Protein AF-A0AAE6JL92-F1 (afdb_monomer)

Mean predicted aligned error: 10.21 Å

Secondary structure (DSSP, 8-state):
---------PPP--SSHHHHHHHHTTS-HHHHHHHHHHHHHHHHHHHGGGS-HHHHHHHHHHHHHHHHHHHHHHHHHHHHHHHHHHHTT-

Organism: NCBI:txid2027860

Nearest PDB structures (foldseek):
  7enc-assembly1_n  TM=7.418E-01  e=4.540E+00  Homo sapiens
  8p6j-assembly1_CCC  TM=5.075E-01  e=2.869E+00  Streptococcus pyogenes serotype M3
  2rdc-assembly1_A  TM=6.834E-01  e=6.303E+00  Geobacter sulfurreducens PCA
  2g0u-assembly1_A  TM=4.350E-01  e=6.303E+00  Burkholderia pseudomallei

Sequence (90 aa):
MVNKISDKTALPDFSSLTGIMKRFHEVPYDQLQRELNEYFEKNLAATSPELSNLQQANLVKFRDQIMKLMNDLFAQADLVQECKSIIDKQ

Foldseek 3Di:
DPPPPPDPPPQQDPVDPVSLVVVVVVDDPVVSLVSLVVVLVVVLVVCVVVDDPVRSVVSVVVSVVVSVVSVVVVVVVVVVVVVVVVVVVD

pLDDT: mean 75.56, std 13.07, range [36.44, 89.69]

Radius of gyration: 17.85 Å; Cα contacts (8 Å, |Δi|>4): 23; chains: 1; bounding box: 36×50×50 Å

Structure (mmCIF, N/CA/C/O backbone):
data_AF-A0AAE6JL92-F1
#
_entry.id   AF-A0AAE6JL92-F1
#
loop_
_atom_site.group_PDB
_atom_site.id
_atom_site.type_symbol
_atom_site.label_atom_id
_atom_site.label_alt_id
_atom_site.label_comp_id
_atom_site.label_asym_id
_atom_site.label_entity_id
_atom_site.label_seq_id
_atom_site.pdbx_PDB_ins_code
_atom_site.Cartn_x
_atom_site.Cartn_y
_atom_site.Cartn_z
_atom_site.occupancy
_atom_site.B_iso_or_equiv
_atom_site.auth_seq_id
_atom_site.auth_comp_id
_atom_site.auth_asym_id
_atom_site.auth_atom_id
_atom_site.pdbx_PDB_model_num
ATOM 1 N N . MET A 1 1 ? -4.238 -42.644 -6.780 1.00 36.53 1 MET A N 1
ATOM 2 C CA . MET A 1 1 ? -3.962 -41.390 -7.513 1.00 36.53 1 MET A CA 1
ATOM 3 C C . MET A 1 1 ? -4.438 -40.248 -6.637 1.00 36.53 1 MET A C 1
ATOM 5 O O . MET A 1 1 ? -5.637 -40.105 -6.448 1.00 36.53 1 MET A O 1
ATOM 9 N N . VAL A 1 2 ? -3.518 -39.536 -5.985 1.00 36.44 2 VAL A N 1
ATOM 10 C CA . VAL A 1 2 ? -3.873 -38.399 -5.125 1.00 36.44 2 VAL A CA 1
ATOM 11 C C . VAL A 1 2 ? -4.142 -37.221 -6.053 1.00 36.44 2 VAL A C 1
ATOM 13 O O . VAL A 1 2 ? -3.218 -36.720 -6.693 1.00 36.44 2 VAL A O 1
ATOM 16 N N . ASN A 1 3 ? -5.413 -36.843 -6.187 1.00 37.69 3 ASN A N 1
ATOM 17 C CA . ASN A 1 3 ? -5.805 -35.642 -6.910 1.00 37.69 3 ASN A CA 1
ATOM 18 C C . ASN A 1 3 ? -5.099 -34.450 -6.264 1.00 37.69 3 ASN A C 1
ATOM 20 O O . ASN A 1 3 ? -5.352 -34.128 -5.103 1.00 37.69 3 ASN A O 1
ATOM 24 N N . LYS A 1 4 ? -4.193 -33.824 -7.023 1.00 40.56 4 LYS A N 1
ATOM 25 C CA . LYS A 1 4 ? -3.616 -32.524 -6.697 1.00 40.56 4 LYS A CA 1
ATOM 26 C C . LYS A 1 4 ? -4.776 -31.550 -6.541 1.00 40.56 4 LYS A C 1
ATOM 28 O O . LYS A 1 4 ? -5.415 -31.177 -7.521 1.00 40.56 4 LYS A O 1
ATOM 33 N N . ILE A 1 5 ? -5.064 -31.192 -5.297 1.00 47.56 5 ILE A N 1
ATOM 34 C CA . ILE A 1 5 ? -5.915 -30.059 -4.968 1.00 47.56 5 ILE A CA 1
ATOM 35 C C . ILE A 1 5 ? -5.186 -28.856 -5.562 1.00 47.56 5 ILE A C 1
ATOM 37 O O . ILE A 1 5 ? -4.101 -28.500 -5.110 1.00 47.56 5 ILE A O 1
ATOM 41 N N . SER A 1 6 ? -5.727 -28.329 -6.659 1.00 41.78 6 SER A N 1
ATOM 42 C CA . SER A 1 6 ? -5.315 -27.049 -7.218 1.00 41.78 6 SER A CA 1
ATOM 43 C C . SER A 1 6 ? -5.551 -26.030 -6.118 1.00 41.78 6 SER A C 1
ATOM 45 O O . SER A 1 6 ? -6.704 -25.753 -5.777 1.00 41.78 6 SER A O 1
ATOM 47 N N . ASP A 1 7 ? -4.467 -25.598 -5.479 1.00 40.88 7 ASP A N 1
ATOM 48 C CA . ASP A 1 7 ? -4.560 -24.738 -4.316 1.00 40.88 7 ASP A CA 1
ATOM 49 C C . ASP A 1 7 ? -5.279 -23.457 -4.724 1.00 40.88 7 ASP A C 1
ATOM 51 O O . ASP A 1 7 ? -5.011 -22.848 -5.764 1.00 40.88 7 ASP A O 1
ATOM 55 N N . LYS A 1 8 ? -6.287 -23.145 -3.920 1.00 39.44 8 LYS A N 1
ATOM 56 C CA . LYS A 1 8 ? -7.182 -22.004 -4.047 1.00 39.44 8 LYS A CA 1
ATOM 57 C C . LYS A 1 8 ? -6.345 -20.745 -4.256 1.00 39.44 8 LYS A C 1
ATOM 59 O O . LYS A 1 8 ? -5.255 -20.649 -3.706 1.00 39.44 8 LYS A O 1
ATOM 64 N N . THR A 1 9 ? -6.876 -19.767 -4.985 1.00 47.59 9 THR A N 1
ATOM 65 C CA . THR A 1 9 ? -6.439 -18.363 -4.930 1.00 47.59 9 THR A CA 1
ATOM 66 C C . THR A 1 9 ? -6.225 -17.962 -3.469 1.00 47.59 9 THR A C 1
ATOM 68 O O . THR A 1 9 ? -7.183 -17.632 -2.768 1.00 47.59 9 THR A O 1
ATOM 71 N N . ALA A 1 10 ? -4.993 -18.100 -2.981 1.00 58.81 10 ALA A N 1
ATOM 72 C CA . ALA A 1 10 ? -4.646 -17.789 -1.612 1.00 58.81 10 ALA A CA 1
ATOM 73 C C . ALA A 1 10 ? -4.832 -16.283 -1.467 1.00 58.81 10 ALA A C 1
ATOM 75 O O . ALA A 1 10 ? -4.317 -15.515 -2.282 1.00 58.81 10 ALA A O 1
ATOM 76 N N . LEU A 1 11 ? -5.637 -15.874 -0.487 1.00 65.25 11 LEU A N 1
ATOM 77 C CA . LEU A 1 11 ? -5.787 -14.464 -0.148 1.00 65.25 11 LEU A CA 1
ATOM 78 C C . LEU A 1 11 ? -4.384 -13.864 0.029 1.00 65.25 11 LEU A C 1
ATOM 80 O O . LEU A 1 11 ? -3.540 -14.511 0.657 1.00 65.25 11 LEU A O 1
ATOM 84 N N . PRO A 1 12 ? -4.113 -12.685 -0.553 1.00 77.44 12 PRO A N 1
ATOM 85 C CA . PRO A 1 12 ? -2.792 -12.089 -0.474 1.00 77.44 12 PRO A CA 1
ATOM 86 C C . PRO A 1 12 ? -2.406 -11.869 0.992 1.00 77.44 12 PRO A C 1
ATOM 88 O O . PRO A 1 12 ? -3.197 -11.362 1.789 1.00 77.44 12 PRO A O 1
ATOM 91 N N . ASP A 1 13 ? -1.192 -12.286 1.347 1.00 83.50 13 ASP A N 1
ATOM 92 C CA . ASP A 1 13 ? -0.648 -12.066 2.682 1.00 83.50 13 ASP A CA 1
ATOM 93 C C . ASP A 1 13 ? -0.045 -10.662 2.760 1.00 83.50 13 ASP A C 1
ATOM 95 O O . ASP A 1 13 ? 1.024 -10.398 2.213 1.00 83.50 13 ASP A O 1
ATOM 99 N N . PHE A 1 14 ? -0.731 -9.766 3.463 1.00 86.56 14 PHE A N 1
ATOM 100 C CA . PHE A 1 14 ? -0.240 -8.420 3.762 1.00 86.56 14 PHE A CA 1
ATOM 101 C C . PHE A 1 14 ? 0.121 -8.236 5.238 1.00 86.56 14 PHE A C 1
ATOM 103 O O . PHE A 1 14 ? 0.325 -7.113 5.698 1.00 86.56 14 PHE A O 1
ATOM 110 N N . SER A 1 15 ? 0.222 -9.330 5.997 1.00 82.44 15 SER A N 1
ATOM 111 C CA . SER A 1 15 ? 0.644 -9.286 7.400 1.00 82.44 15 SER A CA 1
ATOM 112 C C . SER A 1 15 ? 2.154 -9.079 7.561 1.00 82.44 15 SER A C 1
ATOM 114 O O . SER A 1 15 ? 2.618 -8.717 8.642 1.00 82.44 15 SER A O 1
ATOM 116 N N . SER A 1 16 ? 2.930 -9.274 6.488 1.00 82.81 16 SER A N 1
ATOM 117 C CA . SER A 1 16 ? 4.387 -9.166 6.487 1.00 82.81 16 SER A CA 1
ATOM 118 C C . SER A 1 16 ? 4.918 -8.422 5.260 1.00 82.81 16 SER A C 1
ATOM 120 O O . SER A 1 16 ? 4.333 -8.472 4.178 1.00 82.81 16 SER A O 1
ATOM 122 N N . LEU A 1 17 ? 6.086 -7.783 5.405 1.00 78.38 17 LEU A N 1
AT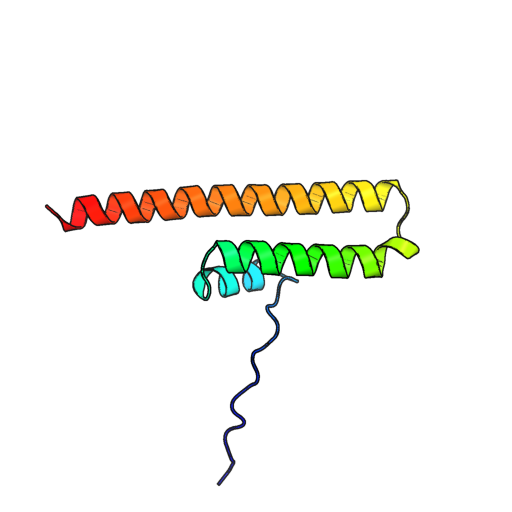OM 123 C CA . LEU A 1 17 ? 6.793 -7.161 4.278 1.00 78.38 17 LEU A CA 1
ATOM 124 C C . LEU A 1 17 ? 7.107 -8.186 3.178 1.00 78.38 17 LEU A C 1
ATOM 126 O O . LEU A 1 17 ? 6.978 -7.883 1.997 1.00 78.38 17 LEU A O 1
ATOM 130 N N . THR A 1 18 ? 7.471 -9.414 3.556 1.00 83.69 18 THR A N 1
ATOM 131 C CA . THR A 1 18 ? 7.715 -10.512 2.612 1.00 83.69 18 THR A CA 1
ATOM 132 C C . THR A 1 18 ? 6.472 -10.837 1.789 1.00 83.69 18 THR A C 1
ATOM 134 O O . THR A 1 18 ? 6.580 -11.013 0.578 1.00 83.69 18 THR A O 1
ATOM 137 N N . GLY A 1 19 ? 5.295 -10.893 2.418 1.00 85.62 19 GLY A N 1
ATOM 138 C CA . GLY A 1 19 ? 4.028 -11.132 1.729 1.00 85.62 19 GLY A CA 1
ATOM 139 C C . GLY A 1 19 ? 3.672 -10.004 0.755 1.00 85.62 19 GLY A C 1
ATOM 140 O O . GLY A 1 19 ? 3.372 -10.273 -0.410 1.00 85.62 19 GLY A O 1
ATOM 141 N N . ILE A 1 20 ? 3.843 -8.747 1.181 1.00 84.19 20 ILE A N 1
ATOM 142 C CA . ILE A 1 20 ? 3.665 -7.557 0.330 1.00 84.19 20 ILE A CA 1
ATOM 143 C C . ILE A 1 20 ? 4.595 -7.619 -0.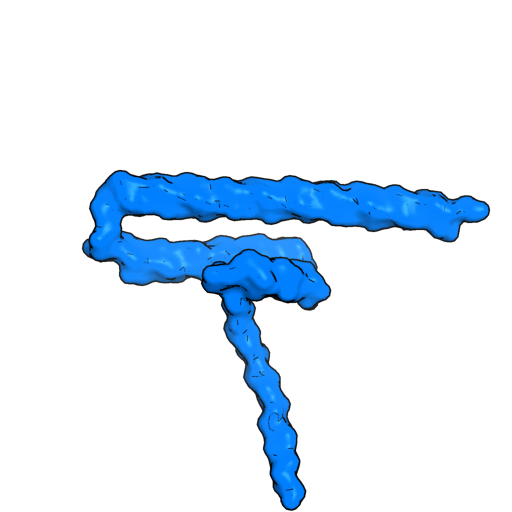889 1.00 84.19 20 ILE A C 1
ATOM 145 O O . ILE A 1 20 ? 4.141 -7.482 -2.025 1.00 84.19 20 ILE A O 1
ATOM 149 N N . MET A 1 21 ? 5.885 -7.884 -0.672 1.00 82.19 21 MET A N 1
ATOM 150 C CA . MET A 1 21 ? 6.877 -7.967 -1.747 1.00 82.19 21 MET A CA 1
ATOM 151 C C . MET A 1 21 ? 6.633 -9.160 -2.670 1.00 82.19 21 MET A C 1
ATOM 153 O O . MET A 1 21 ? 6.848 -9.054 -3.872 1.00 82.19 21 MET A O 1
ATOM 157 N N . LYS A 1 22 ? 6.164 -10.297 -2.153 1.00 86.12 22 LYS A N 1
ATOM 158 C CA . LYS A 1 22 ? 5.792 -11.432 -3.000 1.00 86.12 22 LYS A CA 1
ATOM 159 C C . LYS A 1 22 ? 4.627 -11.055 -3.910 1.00 86.12 22 LYS A C 1
ATOM 161 O O . LYS A 1 22 ? 4.724 -11.238 -5.119 1.00 86.12 22 LYS A O 1
ATOM 166 N N . ARG A 1 23 ? 3.571 -10.461 -3.346 1.00 86.94 23 ARG A N 1
ATOM 167 C CA . ARG A 1 23 ? 2.394 -10.043 -4.112 1.00 86.94 23 ARG A CA 1
ATOM 168 C C . ARG A 1 23 ? 2.738 -8.985 -5.160 1.00 86.94 23 ARG A C 1
ATOM 170 O O . ARG A 1 23 ? 2.232 -9.059 -6.272 1.00 86.94 23 ARG A O 1
ATOM 177 N N . PHE A 1 24 ? 3.650 -8.067 -4.842 1.00 83.12 24 PHE A N 1
ATOM 178 C CA . PHE A 1 24 ? 4.187 -7.075 -5.777 1.00 83.12 24 PHE A CA 1
ATOM 179 C C . PHE A 1 24 ? 4.740 -7.696 -7.067 1.00 83.12 24 PHE A C 1
ATOM 181 O O . PHE A 1 24 ? 4.512 -7.162 -8.144 1.00 83.12 24 PHE A O 1
ATOM 188 N N . HIS A 1 25 ? 5.433 -8.834 -6.983 1.00 82.19 25 HIS A N 1
ATOM 189 C CA . HIS A 1 25 ? 5.998 -9.494 -8.167 1.00 82.19 25 HIS A CA 1
ATOM 190 C C . HIS A 1 25 ? 4.948 -10.257 -8.994 1.00 82.19 25 HIS A C 1
ATOM 192 O O . HIS A 1 25 ? 5.251 -10.711 -10.095 1.00 82.19 25 HIS A O 1
ATOM 198 N N . GLU A 1 26 ? 3.736 -10.439 -8.465 1.00 86.56 26 GLU A N 1
ATOM 199 C CA . GLU A 1 26 ? 2.704 -11.295 -9.054 1.00 86.56 26 GLU A CA 1
ATOM 200 C C . GLU A 1 26 ? 1.598 -10.516 -9.777 1.00 86.56 26 GLU A C 1
ATOM 202 O O . GLU A 1 26 ? 0.947 -11.084 -10.655 1.00 86.56 26 GLU A O 1
ATOM 207 N N . VAL A 1 27 ? 1.343 -9.254 -9.410 1.00 84.56 27 VAL A N 1
ATOM 208 C CA . VAL A 1 27 ? 0.198 -8.487 -9.929 1.00 84.56 27 VAL A CA 1
ATOM 209 C C . VAL A 1 27 ? 0.573 -7.075 -10.385 1.00 84.56 27 VAL A C 1
ATOM 211 O O . VAL A 1 27 ? 1.542 -6.507 -9.885 1.00 84.56 27 VAL A O 1
ATOM 214 N N . PRO A 1 28 ? -0.213 -6.471 -11.300 1.00 82.69 28 PRO A N 1
ATOM 215 C CA . PRO A 1 28 ? -0.045 -5.071 -11.677 1.00 82.69 28 PRO A CA 1
ATOM 216 C C . PRO A 1 28 ? -0.179 -4.111 -10.490 1.00 82.69 28 PRO A C 1
ATOM 218 O O . PRO A 1 28 ? -0.914 -4.376 -9.535 1.00 82.69 28 PRO A O 1
ATOM 221 N N . TYR A 1 29 ? 0.467 -2.951 -10.604 1.00 76.19 29 TYR A N 1
ATOM 222 C CA . TYR A 1 29 ? 0.513 -1.921 -9.565 1.00 76.19 29 TYR A CA 1
ATOM 223 C C . TYR A 1 29 ? -0.870 -1.513 -9.041 1.00 76.19 29 TYR A C 1
ATOM 225 O O . TYR A 1 29 ? -1.131 -1.626 -7.843 1.00 76.19 29 TYR A O 1
ATOM 233 N N . ASP A 1 30 ? -1.777 -1.118 -9.936 1.00 80.06 30 ASP A N 1
ATOM 234 C CA . ASP A 1 30 ? -3.118 -0.652 -9.562 1.00 80.06 30 ASP A CA 1
ATOM 235 C C . ASP A 1 30 ? -3.898 -1.717 -8.778 1.00 80.06 30 ASP A C 1
ATOM 237 O O . ASP A 1 30 ? -4.711 -1.414 -7.899 1.00 80.06 30 ASP A O 1
ATOM 241 N N . GLN A 1 31 ? -3.638 -2.994 -9.083 1.00 87.06 31 GLN A N 1
ATOM 242 C CA . GLN A 1 31 ? -4.226 -4.110 -8.363 1.00 87.06 31 GLN A CA 1
ATOM 243 C C . GLN A 1 31 ? -3.611 -4.256 -6.971 1.00 87.06 31 GLN A C 1
ATOM 245 O O . GLN A 1 31 ? -4.370 -4.356 -6.008 1.00 87.06 31 GLN A O 1
ATOM 250 N N . LEU A 1 32 ? -2.279 -4.230 -6.840 1.00 86.50 32 LEU A N 1
ATOM 251 C CA . LEU A 1 32 ? -1.632 -4.299 -5.528 1.00 86.50 32 LEU A CA 1
ATOM 252 C C . LEU A 1 32 ? -2.079 -3.141 -4.630 1.00 86.50 32 LEU A C 1
ATOM 254 O O . LEU A 1 32 ? -2.412 -3.366 -3.470 1.00 86.50 32 LEU A O 1
ATOM 258 N N . GLN A 1 33 ? -2.118 -1.918 -5.163 1.00 82.50 33 GLN A N 1
ATOM 259 C CA . GLN A 1 33 ? -2.501 -0.724 -4.413 1.00 82.50 33 GLN A CA 1
ATOM 260 C C . GLN A 1 33 ? -3.924 -0.848 -3.854 1.00 82.50 33 GLN A C 1
ATOM 262 O O . GLN A 1 33 ? -4.161 -0.562 -2.678 1.00 82.50 33 GLN A O 1
ATOM 267 N N . ARG A 1 34 ? -4.869 -1.314 -4.680 1.00 86.81 34 ARG A N 1
ATOM 268 C CA . ARG A 1 34 ? -6.248 -1.573 -4.254 1.00 86.81 34 ARG A CA 1
ATOM 269 C C . ARG A 1 34 ? -6.310 -2.670 -3.190 1.00 86.81 34 ARG A C 1
ATOM 271 O O . ARG A 1 34 ? -6.944 -2.467 -2.160 1.00 86.81 34 ARG A O 1
ATOM 278 N N . GLU A 1 35 ? -5.634 -3.797 -3.410 1.00 89.69 35 GLU A N 1
ATOM 279 C CA . GLU A 1 35 ? -5.628 -4.932 -2.478 1.00 89.69 35 GLU A CA 1
ATOM 280 C C . GLU A 1 35 ? -5.025 -4.559 -1.108 1.00 89.69 35 GLU A C 1
ATOM 282 O O . GLU A 1 35 ? -5.591 -4.923 -0.074 1.00 89.69 35 GLU A O 1
ATOM 287 N N . LEU A 1 36 ? -3.929 -3.788 -1.083 1.00 85.56 36 LEU A N 1
ATOM 288 C CA . LEU A 1 36 ? -3.325 -3.279 0.154 1.00 85.56 36 LEU A CA 1
ATOM 289 C C . LEU A 1 36 ? -4.283 -2.345 0.900 1.00 85.56 36 LEU A C 1
ATOM 291 O O . LEU A 1 36 ? -4.464 -2.485 2.110 1.00 85.56 36 LEU A O 1
ATOM 295 N N . ASN A 1 37 ? -4.903 -1.401 0.184 1.00 84.38 37 ASN A N 1
ATOM 296 C CA . ASN A 1 37 ? -5.860 -0.463 0.769 1.00 84.38 37 ASN A CA 1
ATOM 297 C C . ASN A 1 37 ? -7.043 -1.196 1.400 1.00 84.38 37 ASN A C 1
ATOM 299 O O . ASN A 1 37 ? -7.351 -0.967 2.568 1.00 84.38 37 ASN A O 1
ATOM 303 N N . GLU A 1 38 ? -7.655 -2.127 0.667 1.00 87.31 38 GLU A N 1
ATOM 304 C CA . GLU A 1 38 ? -8.769 -2.932 1.170 1.00 87.31 38 GLU A CA 1
ATOM 305 C C . GLU A 1 38 ? -8.379 -3.745 2.410 1.00 87.31 38 GLU A C 1
ATOM 307 O O . GLU A 1 38 ? -9.170 -3.876 3.347 1.00 87.31 38 GLU A O 1
ATOM 312 N N . TYR A 1 39 ? -7.162 -4.296 2.435 1.00 86.69 39 TYR A N 1
ATOM 313 C CA . TYR A 1 39 ? -6.652 -5.013 3.597 1.00 86.69 39 TYR A CA 1
ATOM 314 C C . TYR A 1 39 ? -6.515 -4.091 4.808 1.00 86.69 39 TYR A C 1
ATO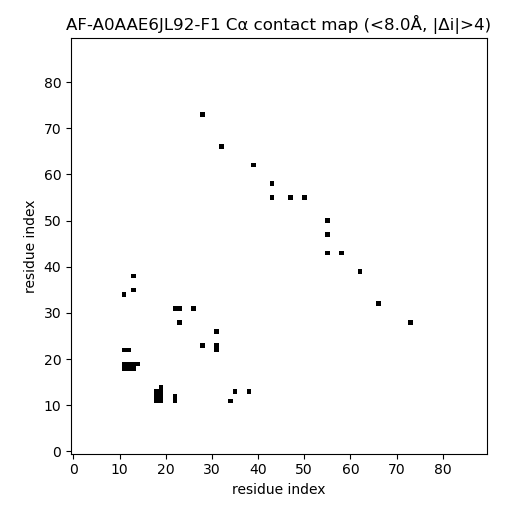M 316 O O . TYR A 1 39 ? -6.996 -4.433 5.891 1.00 86.69 39 TYR A O 1
ATOM 324 N N . PHE A 1 40 ? -5.909 -2.913 4.649 1.00 82.56 40 PHE A N 1
ATOM 325 C CA . PHE A 1 40 ? -5.790 -1.962 5.751 1.00 82.56 40 PHE A CA 1
ATOM 326 C C . PHE A 1 40 ? -7.152 -1.480 6.236 1.00 82.56 40 PHE A C 1
ATOM 328 O O . PHE A 1 40 ? -7.362 -1.449 7.442 1.00 82.56 40 PHE A O 1
ATOM 335 N N . GLU A 1 41 ? -8.085 -1.161 5.339 1.00 82.38 41 GLU A N 1
ATOM 336 C CA . GLU A 1 41 ? -9.434 -0.713 5.701 1.00 82.38 41 GLU A CA 1
ATOM 337 C C . GLU A 1 41 ? -10.217 -1.778 6.468 1.00 82.38 41 GLU A C 1
ATOM 339 O O . GLU A 1 41 ? -10.802 -1.475 7.507 1.00 82.38 41 GLU A O 1
ATOM 344 N N . LYS A 1 42 ? -10.185 -3.039 6.016 1.00 83.12 42 LYS A N 1
ATOM 345 C CA . LYS A 1 42 ? -10.854 -4.148 6.714 1.00 83.12 42 LYS A CA 1
ATOM 346 C C . LYS A 1 42 ? -10.282 -4.367 8.110 1.00 83.12 42 LYS A C 1
ATOM 348 O O . LYS A 1 42 ? -11.044 -4.498 9.065 1.00 83.12 42 LYS A O 1
ATOM 353 N N . ASN A 1 43 ? -8.956 -4.382 8.241 1.00 78.44 43 ASN A N 1
ATOM 354 C CA . ASN A 1 43 ? -8.306 -4.581 9.535 1.00 78.44 43 ASN A CA 1
ATOM 355 C C . ASN A 1 43 ? -8.497 -3.367 10.458 1.00 78.44 43 ASN A C 1
ATOM 357 O O . ASN A 1 43 ? -8.775 -3.539 11.642 1.00 78.44 43 ASN A O 1
ATOM 361 N N . LEU A 1 44 ? -8.443 -2.143 9.929 1.00 71.44 44 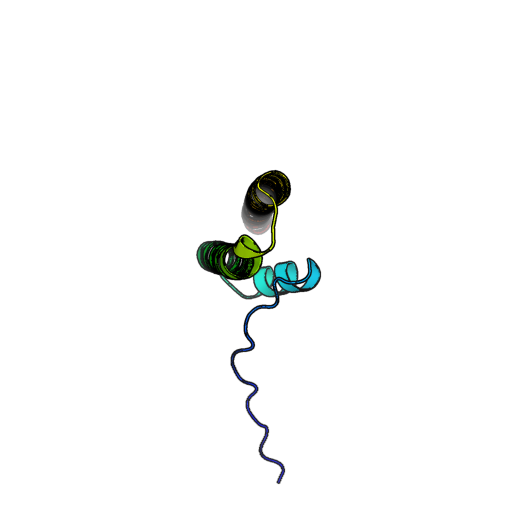LEU A N 1
ATOM 362 C CA . LEU A 1 44 ? -8.794 -0.923 10.661 1.00 71.44 44 LEU A CA 1
ATOM 363 C C . LEU A 1 44 ? -10.223 -0.980 11.192 1.00 71.44 44 LEU A C 1
ATOM 365 O O . LEU A 1 44 ? -10.429 -0.770 12.382 1.00 71.44 44 LEU A O 1
ATOM 369 N N . ALA A 1 45 ? -11.198 -1.294 10.338 1.00 72.19 45 ALA A N 1
ATOM 370 C CA . ALA A 1 45 ? -12.601 -1.375 10.729 1.00 72.19 45 ALA A CA 1
ATOM 371 C C . ALA A 1 45 ? -12.841 -2.459 11.792 1.00 72.19 45 ALA A C 1
ATOM 373 O O . ALA A 1 45 ? -13.595 -2.231 12.734 1.00 72.19 45 ALA A O 1
ATOM 374 N N . ALA A 1 46 ? -12.162 -3.604 11.679 1.00 75.44 46 ALA A N 1
ATOM 375 C CA . ALA A 1 46 ? -12.253 -4.691 12.651 1.00 75.44 46 ALA A CA 1
ATOM 376 C C . ALA A 1 46 ? -11.621 -4.343 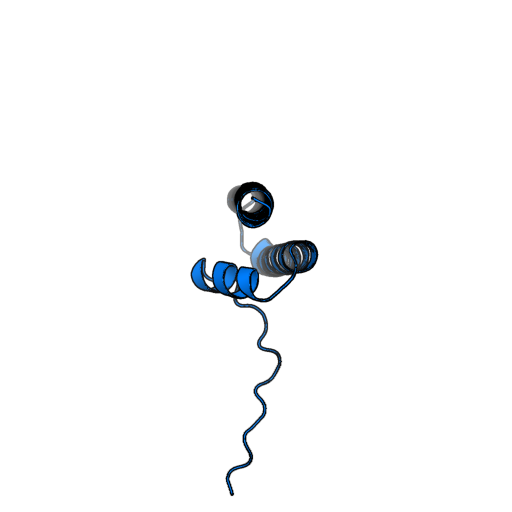14.012 1.00 75.44 46 ALA A C 1
ATOM 378 O O . ALA A 1 46 ? -12.117 -4.792 15.040 1.00 75.44 46 ALA A O 1
ATOM 379 N N . THR A 1 47 ? -10.558 -3.531 14.030 1.00 70.50 47 THR A N 1
ATOM 380 C CA . THR A 1 47 ? -9.803 -3.198 15.257 1.00 70.50 47 THR A CA 1
ATOM 381 C C . THR A 1 47 ? -10.246 -1.866 15.881 1.00 70.50 47 THR A C 1
ATOM 383 O O . THR A 1 47 ? -9.999 -1.605 17.053 1.00 70.50 47 THR A O 1
ATOM 386 N N . SER A 1 48 ? -10.931 -1.005 15.120 1.00 64.44 48 SER A N 1
ATOM 387 C CA . SER A 1 48 ? -11.385 0.327 15.547 1.00 64.44 48 SER A CA 1
ATOM 388 C C . SER A 1 48 ? -12.186 0.353 16.861 1.00 64.44 48 SER A C 1
ATOM 390 O O . SER A 1 48 ? -11.924 1.265 17.648 1.00 64.44 48 SER A O 1
ATOM 392 N N . PRO A 1 49 ? -13.082 -0.608 17.171 1.00 72.06 49 PRO A N 1
ATOM 393 C CA . PRO A 1 49 ? -13.833 -0.597 18.431 1.00 72.06 49 PRO A CA 1
ATOM 394 C C . PRO A 1 49 ? -12.958 -0.746 19.683 1.00 72.06 49 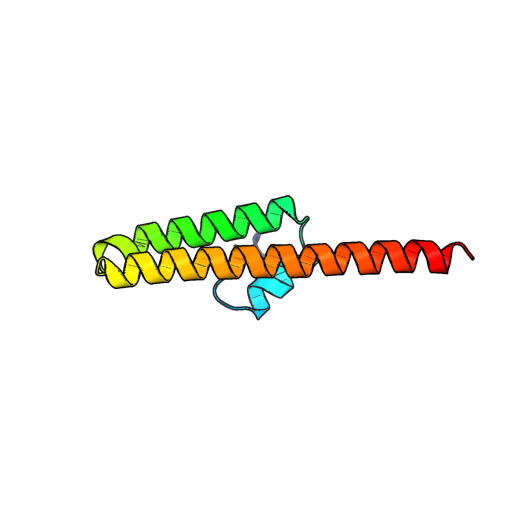PRO A C 1
ATOM 396 O O . PRO A 1 49 ? -13.376 -0.354 20.769 1.00 72.06 49 PRO A O 1
ATOM 399 N N . GLU A 1 50 ? -11.755 -1.307 19.542 1.00 74.81 50 GLU A N 1
ATOM 400 C CA . GLU A 1 50 ? -10.856 -1.635 20.656 1.00 74.81 50 GLU A CA 1
ATOM 401 C C . GLU A 1 50 ? -9.719 -0.616 20.832 1.00 74.81 50 GLU A C 1
ATOM 403 O O . GLU A 1 50 ? -9.012 -0.624 21.841 1.00 74.81 50 GLU A O 1
ATOM 408 N N . LEU A 1 51 ? -9.531 0.279 19.857 1.00 78.06 51 LEU A N 1
ATOM 409 C CA . LEU A 1 51 ? -8.431 1.239 19.834 1.00 78.06 51 LEU A CA 1
ATOM 410 C C . LEU A 1 51 ? -8.865 2.611 20.348 1.00 78.06 51 LEU A C 1
ATOM 412 O O . LEU A 1 51 ? -9.867 3.178 19.913 1.00 78.06 51 LEU A O 1
ATOM 416 N N . SER A 1 52 ? -8.035 3.204 21.205 1.00 84.44 52 SER A N 1
ATOM 417 C CA . SER A 1 52 ? -8.153 4.616 21.581 1.00 84.44 52 SER A CA 1
ATOM 418 C C . SER A 1 52 ? -7.977 5.542 20.369 1.00 84.44 52 SER A C 1
ATOM 420 O O . SER A 1 52 ? -7.306 5.198 19.394 1.00 84.44 52 SER A O 1
ATOM 422 N N . ASN A 1 53 ? -8.495 6.771 20.458 1.00 82.81 53 ASN A N 1
ATOM 423 C CA . ASN A 1 53 ? -8.372 7.781 19.394 1.00 82.81 53 ASN A CA 1
ATOM 424 C C . ASN A 1 53 ? -6.915 8.008 18.941 1.00 82.81 53 ASN A C 1
ATOM 426 O O . ASN A 1 53 ? -6.651 8.188 17.754 1.00 82.81 53 ASN A O 1
ATOM 430 N N . LEU A 1 54 ? -5.955 7.960 19.875 1.00 81.94 54 LEU A N 1
ATOM 431 C CA . LEU A 1 54 ? -4.529 8.097 19.566 1.00 81.94 54 LEU A CA 1
ATOM 432 C C . LEU A 1 54 ? -3.996 6.898 18.766 1.00 81.94 54 LEU A C 1
ATOM 434 O O . LEU A 1 54 ? -3.221 7.074 17.828 1.00 81.94 54 LEU A O 1
ATOM 438 N N . GLN A 1 55 ? -4.417 5.681 19.112 1.00 80.94 55 GLN A N 1
ATOM 439 C CA . GLN A 1 55 ? -4.024 4.473 18.386 1.00 80.94 55 GLN A CA 1
ATOM 440 C C . GLN A 1 55 ? -4.632 4.439 16.982 1.00 80.94 55 GLN A C 1
ATOM 442 O O . GLN A 1 55 ? -3.922 4.113 16.035 1.00 80.94 55 GLN A O 1
ATOM 447 N N . GLN A 1 56 ? -5.895 4.846 16.826 1.00 79.56 56 GLN A N 1
ATOM 448 C CA . GLN A 1 56 ? -6.520 4.973 15.507 1.00 79.56 56 GLN A CA 1
ATOM 449 C C . GLN A 1 56 ? -5.775 5.988 14.628 1.00 79.56 56 GLN A C 1
ATOM 451 O O . GLN A 1 56 ? -5.432 5.677 13.489 1.00 79.56 56 GLN A O 1
ATOM 456 N N . ALA A 1 57 ? -5.440 7.166 15.168 1.00 82.38 57 ALA A N 1
ATOM 457 C CA . ALA A 1 57 ? -4.680 8.185 14.441 1.00 82.38 57 ALA A CA 1
ATOM 458 C C . ALA A 1 57 ? -3.287 7.686 14.013 1.00 82.38 57 ALA A C 1
ATOM 460 O O . ALA A 1 57 ? -2.862 7.913 12.878 1.00 82.38 57 ALA A O 1
ATOM 461 N N . ASN A 1 58 ? -2.589 6.961 14.893 1.00 79.00 58 ASN A N 1
ATOM 462 C CA . ASN A 1 58 ? -1.295 6.359 14.570 1.00 79.00 58 ASN A CA 1
ATOM 463 C C . ASN A 1 58 ? -1.408 5.284 13.483 1.00 79.00 58 ASN A C 1
ATOM 465 O O . ASN A 1 58 ? -0.522 5.189 12.636 1.00 79.00 58 ASN A O 1
ATOM 469 N N . LEU A 1 59 ? -2.492 4.505 13.470 1.00 79.38 59 LEU A N 1
ATOM 470 C CA . LEU A 1 59 ? -2.689 3.446 12.483 1.00 79.38 59 LEU A CA 1
ATOM 471 C C . LEU A 1 59 ? -3.034 4.007 11.097 1.00 79.38 59 LEU A C 1
ATOM 473 O O . LEU A 1 59 ? -2.502 3.530 10.097 1.00 79.38 59 LEU A O 1
ATOM 477 N N . VAL A 1 60 ? -3.830 5.080 11.036 1.00 81.44 60 VAL A N 1
ATOM 478 C CA . VAL A 1 60 ? -4.058 5.844 9.795 1.00 81.44 60 VAL A CA 1
ATOM 479 C C . VAL A 1 60 ? -2.743 6.418 9.266 1.00 81.44 60 VAL A C 1
ATOM 481 O O . VAL A 1 60 ? -2.416 6.233 8.096 1.00 81.44 60 VAL A O 1
ATOM 484 N N . LYS A 1 61 ? -1.934 7.039 10.134 1.00 83.25 61 LYS A N 1
ATOM 485 C CA . LYS A 1 61 ? -0.621 7.574 9.745 1.00 83.25 61 LYS A CA 1
ATOM 486 C C . LYS A 1 61 ? 0.317 6.479 9.227 1.00 83.25 61 LYS A C 1
ATOM 488 O O . LYS A 1 61 ? 1.030 6.702 8.252 1.00 83.25 61 LYS A O 1
ATOM 493 N N . PHE A 1 62 ? 0.314 5.307 9.859 1.00 80.00 62 PHE A N 1
ATOM 494 C CA . PHE A 1 62 ? 1.114 4.162 9.430 1.00 80.00 62 PHE A CA 1
ATOM 495 C C . PHE A 1 62 ? 0.680 3.635 8.056 1.00 80.00 62 PHE A C 1
ATOM 497 O O . PHE A 1 62 ? 1.534 3.429 7.194 1.00 80.00 62 PHE A O 1
ATOM 504 N N . ARG A 1 63 ? -0.633 3.495 7.814 1.00 81.69 63 ARG A N 1
ATOM 505 C CA . ARG A 1 63 ? -1.179 3.166 6.487 1.00 81.69 63 ARG A CA 1
ATOM 506 C C . ARG A 1 63 ? -0.662 4.147 5.436 1.00 81.69 63 ARG A C 1
ATOM 508 O O . ARG A 1 63 ? -0.123 3.719 4.422 1.00 81.69 63 ARG A O 1
ATOM 515 N N . ASP A 1 64 ? -0.778 5.448 5.690 1.00 81.94 64 ASP A N 1
ATOM 516 C CA . ASP A 1 64 ? -0.365 6.478 4.731 1.00 81.94 64 ASP A CA 1
ATOM 517 C C . ASP A 1 64 ? 1.143 6.424 4.439 1.00 81.94 64 ASP A C 1
ATOM 519 O O . ASP A 1 64 ? 1.566 6.595 3.295 1.00 81.94 64 ASP A O 1
ATOM 523 N N . GLN A 1 65 ? 1.961 6.131 5.454 1.00 81.38 65 GLN A N 1
ATOM 524 C CA . GLN A 1 65 ? 3.402 5.929 5.292 1.00 81.38 65 GLN A CA 1
ATOM 525 C C . GLN A 1 65 ? 3.728 4.697 4.442 1.00 81.38 65 GLN A C 1
ATOM 527 O O . GLN A 1 65 ? 4.597 4.791 3.576 1.00 81.38 65 GLN A O 1
ATOM 532 N N . ILE A 1 66 ? 3.031 3.573 4.645 1.00 78.75 66 ILE A N 1
ATOM 533 C CA . ILE A 1 66 ? 3.200 2.378 3.807 1.00 78.75 66 ILE A CA 1
ATOM 534 C C . ILE A 1 66 ? 2.793 2.675 2.369 1.00 78.75 66 ILE A C 1
ATOM 536 O O . ILE A 1 66 ? 3.556 2.379 1.456 1.00 78.75 66 ILE A O 1
ATOM 540 N N . MET A 1 67 ? 1.637 3.303 2.153 1.00 79.06 67 MET A N 1
ATOM 541 C CA . MET A 1 67 ? 1.170 3.620 0.802 1.00 79.06 67 MET A CA 1
ATOM 542 C C . MET A 1 67 ? 2.141 4.554 0.078 1.00 79.06 67 MET A C 1
ATOM 544 O O . MET A 1 67 ? 2.442 4.341 -1.093 1.00 79.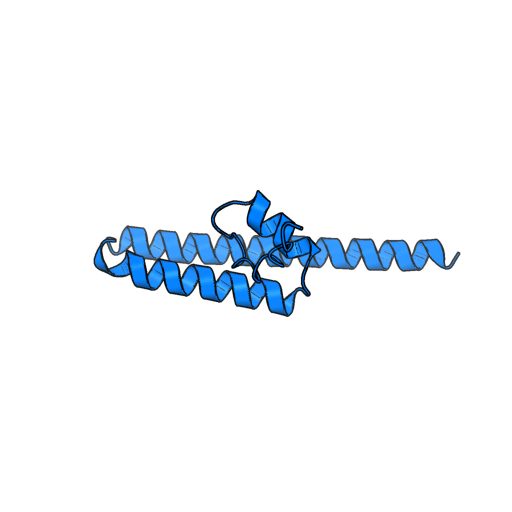06 67 MET A O 1
ATOM 548 N N . LYS A 1 68 ? 2.702 5.542 0.783 1.00 82.50 68 LYS A N 1
ATOM 549 C CA . LYS A 1 68 ? 3.743 6.406 0.223 1.00 82.50 68 LYS A CA 1
ATOM 550 C C . LYS A 1 68 ? 5.011 5.627 -0.136 1.00 82.50 68 LYS A C 1
ATOM 552 O O . LYS A 1 68 ? 5.512 5.786 -1.242 1.00 82.50 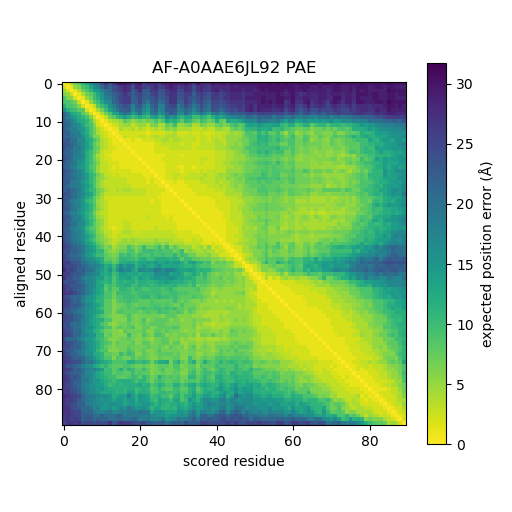68 LYS A O 1
ATOM 557 N N . LEU A 1 69 ? 5.503 4.778 0.768 1.00 81.44 69 LEU A N 1
ATOM 558 C CA . LEU A 1 69 ? 6.689 3.955 0.516 1.00 81.44 69 LEU A CA 1
ATOM 559 C C . LEU A 1 69 ? 6.493 3.042 -0.698 1.00 81.44 69 LEU A C 1
ATOM 561 O O . LEU A 1 69 ? 7.402 2.904 -1.510 1.00 81.44 69 LEU A O 1
ATOM 565 N N . MET A 1 70 ? 5.310 2.439 -0.828 1.00 77.00 70 MET A N 1
ATOM 566 C CA . MET A 1 70 ? 4.976 1.621 -1.987 1.00 77.00 70 MET A CA 1
ATOM 567 C C . MET A 1 70 ? 5.055 2.457 -3.264 1.00 77.00 70 MET A C 1
ATOM 569 O O . MET A 1 70 ? 5.793 2.080 -4.167 1.00 77.00 70 MET A O 1
ATOM 573 N N . ASN A 1 71 ? 4.391 3.617 -3.319 1.00 79.69 71 ASN A N 1
ATOM 574 C CA . ASN A 1 71 ? 4.445 4.505 -4.486 1.00 79.69 71 ASN A CA 1
ATOM 575 C C . ASN A 1 71 ? 5.888 4.892 -4.864 1.00 79.69 71 ASN A C 1
ATOM 577 O O . ASN A 1 71 ? 6.234 4.874 -6.043 1.00 79.69 71 ASN A O 1
ATOM 581 N N . ASP A 1 72 ? 6.733 5.202 -3.874 1.00 82.38 72 ASP A N 1
ATOM 582 C CA . ASP A 1 72 ? 8.140 5.553 -4.099 1.00 82.38 72 ASP A CA 1
ATOM 583 C C . ASP A 1 72 ? 8.941 4.362 -4.667 1.00 82.38 72 ASP A C 1
ATOM 585 O O . ASP A 1 72 ? 9.733 4.535 -5.595 1.00 82.38 72 ASP A O 1
ATOM 589 N N . LEU A 1 73 ? 8.722 3.143 -4.152 1.00 77.94 73 LEU A N 1
ATOM 590 C CA . LEU A 1 73 ? 9.340 1.914 -4.671 1.00 77.94 73 LEU A CA 1
ATOM 591 C C . LEU A 1 73 ? 8.918 1.630 -6.118 1.00 77.94 73 LEU A C 1
ATOM 593 O O . LEU A 1 73 ? 9.750 1.232 -6.933 1.00 77.94 73 LEU A O 1
ATOM 597 N N . PHE A 1 74 ? 7.648 1.858 -6.449 1.00 71.00 74 PHE A N 1
ATOM 598 C CA . PHE A 1 74 ? 7.140 1.686 -7.809 1.00 71.00 74 PHE A CA 1
ATOM 599 C C . PHE A 1 74 ? 7.734 2.691 -8.784 1.00 71.00 74 PHE A C 1
ATOM 601 O O . PHE A 1 74 ? 8.248 2.287 -9.823 1.00 71.00 74 PHE A O 1
ATOM 608 N N . ALA A 1 75 ? 7.755 3.976 -8.421 1.00 77.31 75 ALA A N 1
ATOM 609 C CA . ALA A 1 75 ? 8.369 5.006 -9.252 1.00 77.31 75 ALA A CA 1
ATOM 610 C C . ALA A 1 75 ? 9.838 4.674 -9.571 1.00 77.31 75 ALA A C 1
ATOM 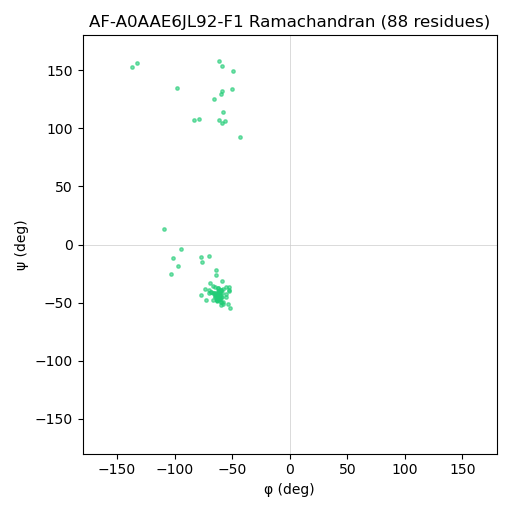612 O O . ALA A 1 75 ? 10.310 4.899 -10.683 1.00 77.31 75 ALA A O 1
ATOM 613 N N . GLN A 1 76 ? 10.565 4.089 -8.614 1.00 79.62 76 GLN A N 1
ATOM 614 C CA . GLN A 1 76 ? 11.929 3.611 -8.843 1.00 79.62 76 GLN A CA 1
ATOM 615 C C . GLN A 1 76 ? 11.983 2.384 -9.763 1.00 79.62 76 GLN A C 1
ATOM 617 O O . GLN A 1 76 ? 12.859 2.317 -10.625 1.00 79.62 76 GLN A O 1
ATOM 622 N N . ALA A 1 77 ? 11.071 1.422 -9.607 1.00 73.25 77 ALA A N 1
ATOM 623 C CA . ALA A 1 77 ? 11.009 0.236 -10.460 1.00 73.25 77 ALA A CA 1
ATOM 624 C C . ALA A 1 77 ? 10.724 0.595 -11.931 1.00 73.25 77 ALA A C 1
ATOM 626 O O . ALA A 1 77 ? 11.406 0.080 -12.821 1.00 73.25 77 ALA A O 1
ATOM 627 N N . ASP A 1 78 ? 9.800 1.528 -12.178 1.00 76.56 78 ASP A N 1
ATOM 628 C CA . ASP A 1 78 ? 9.481 2.026 -13.521 1.00 76.56 78 ASP A CA 1
ATOM 629 C C . ASP A 1 78 ? 10.702 2.688 -14.172 1.00 76.56 78 ASP A C 1
ATOM 631 O O . ASP A 1 78 ? 11.078 2.339 -15.292 1.00 76.56 78 ASP A O 1
ATOM 635 N N . LEU A 1 79 ? 11.405 3.559 -13.437 1.00 79.31 79 LEU A N 1
ATOM 636 C CA . LEU A 1 79 ? 12.633 4.202 -13.918 1.00 79.31 79 LEU A CA 1
ATOM 637 C C . LEU A 1 79 ? 13.728 3.187 -14.277 1.00 79.31 79 LEU A C 1
ATOM 639 O O . LEU A 1 79 ? 14.431 3.356 -15.275 1.00 79.31 79 LEU A O 1
ATOM 643 N N . VAL A 1 80 ? 13.882 2.117 -13.491 1.00 78.19 80 VAL A N 1
ATOM 644 C CA . VAL A 1 80 ? 14.847 1.044 -13.787 1.00 78.19 80 VAL A CA 1
ATOM 645 C C . VAL A 1 80 ? 14.460 0.304 -15.068 1.00 78.19 80 VAL A C 1
ATOM 647 O O . VAL A 1 80 ? 15.327 0.009 -15.896 1.00 78.19 80 VAL A O 1
ATOM 650 N N . GLN A 1 81 ? 13.172 0.023 -15.261 1.00 73.19 81 GLN A N 1
ATOM 651 C CA . GLN A 1 81 ? 12.672 -0.646 -16.458 1.00 73.19 81 GLN A CA 1
ATOM 652 C C . GLN A 1 81 ? 12.836 0.226 -17.713 1.00 73.19 81 GLN A C 1
ATOM 654 O O . GLN A 1 81 ? 13.278 -0.272 -18.753 1.00 73.19 81 GLN A O 1
ATOM 659 N N . GLU A 1 82 ? 12.560 1.526 -17.611 1.00 77.94 82 GLU A N 1
ATOM 660 C CA . GLU A 1 82 ? 12.806 2.499 -18.678 1.00 77.94 82 GLU A CA 1
ATOM 661 C C . GLU A 1 82 ? 14.291 2.558 -19.049 1.00 77.94 82 GLU A C 1
ATOM 663 O O . GLU A 1 82 ? 14.631 2.397 -20.225 1.00 77.94 82 GLU A O 1
ATOM 668 N N . CYS A 1 83 ? 15.184 2.687 -18.060 1.00 77.38 83 CYS A N 1
ATOM 669 C CA . CYS A 1 83 ? 16.634 2.673 -18.275 1.00 77.38 83 CYS A CA 1
ATOM 670 C C . CYS A 1 83 ? 17.094 1.404 -19.001 1.00 77.38 83 CYS A C 1
ATOM 672 O O . CYS A 1 83 ? 17.858 1.477 -19.965 1.00 77.38 83 CYS A O 1
ATOM 674 N N . LYS A 1 84 ? 16.597 0.236 -18.579 1.00 76.44 84 LYS A N 1
ATOM 675 C CA . LYS A 1 84 ? 16.922 -1.044 -19.216 1.00 76.44 84 LYS A CA 1
ATOM 676 C C . LYS A 1 84 ? 16.477 -1.080 -20.681 1.00 76.44 84 LYS A C 1
ATOM 678 O O . LYS A 1 84 ? 17.244 -1.494 -21.543 1.00 76.44 84 LYS A O 1
ATOM 683 N N . SER A 1 85 ? 15.284 -0.564 -20.978 1.00 78.06 85 SER A N 1
ATOM 684 C CA . SER A 1 85 ? 14.761 -0.502 -22.348 1.00 78.06 85 SER A CA 1
ATOM 685 C C . SER A 1 85 ? 15.578 0.396 -23.286 1.00 78.06 85 SER A C 1
ATOM 687 O O . SER A 1 85 ? 15.558 0.187 -24.498 1.00 78.06 85 SER A O 1
ATOM 689 N N . ILE A 1 86 ? 16.276 1.401 -22.745 1.00 81.44 86 ILE A N 1
ATOM 690 C CA . ILE A 1 86 ? 17.173 2.283 -23.502 1.00 81.44 86 ILE A CA 1
ATOM 691 C C . ILE A 1 86 ? 18.491 1.565 -23.802 1.00 81.44 86 ILE A C 1
ATOM 693 O O . ILE A 1 86 ? 18.974 1.649 -24.928 1.00 81.44 86 ILE A O 1
ATOM 697 N N . ILE A 1 87 ? 19.047 0.851 -22.817 1.00 78.44 87 ILE A N 1
ATOM 698 C CA . ILE A 1 87 ? 20.301 0.096 -22.960 1.00 78.44 87 ILE A CA 1
ATOM 699 C C . ILE A 1 87 ? 20.139 -1.046 -23.971 1.00 78.44 87 ILE A C 1
ATOM 701 O O . ILE A 1 87 ? 20.974 -1.184 -24.854 1.00 78.44 87 ILE A O 1
ATOM 705 N N . ASP A 1 88 ? 19.046 -1.810 -23.900 1.00 75.38 88 ASP A N 1
ATOM 706 C CA . ASP A 1 88 ? 18.806 -2.962 -24.786 1.00 75.38 88 ASP A CA 1
ATOM 707 C C . ASP A 1 88 ? 18.518 -2.563 -26.256 1.00 75.38 88 ASP A C 1
ATOM 709 O O . ASP A 1 88 ? 18.452 -3.423 -27.135 1.00 75.38 88 ASP A O 1
ATOM 713 N N . LYS A 1 89 ? 18.307 -1.267 -26.537 1.00 65.19 89 LYS A N 1
ATOM 714 C CA . LYS A 1 89 ? 18.090 -0.718 -27.891 1.00 65.19 89 LYS A CA 1
ATOM 715 C C . LYS A 1 89 ? 19.372 -0.195 -28.559 1.00 65.19 89 LYS A C 1
ATOM 717 O O . LYS A 1 89 ? 19.282 0.265 -29.700 1.00 65.19 89 LYS A O 1
ATOM 722 N N . GLN A 1 90 ? 20.511 -0.213 -27.864 1.00 53.22 90 GLN A N 1
ATOM 723 C CA . GLN A 1 90 ? 21.834 0.147 -28.396 1.00 53.22 90 GLN A CA 1
ATOM 724 C C . GLN A 1 90 ? 22.611 -1.100 -28.816 1.00 53.22 90 GLN A C 1
ATOM 726 O O . GLN A 1 90 ? 23.357 -0.989 -29.814 1.00 53.22 90 GLN A O 1
#

Solvent-accessible surface area (backbone atoms only — not comparable to full-atom values): 5420 Å² total; per-residue (Å²): 133,84,78,77,74,77,77,67,91,70,75,83,48,75,91,41,70,68,35,43,55,53,50,55,79,73,49,58,65,75,56,49,56,50,54,53,50,53,50,50,52,53,52,47,65,72,46,49,89,80,46,53,74,69,53,49,54,51,50,54,52,48,51,54,50,49,54,49,52,49,53,54,54,48,57,50,51,52,51,52,53,53,53,48,58,55,59,79,72,110